Protein AF-A0A4Z0PAL1-F1 (afdb_monomer)

Mean predicted aligned error: 15.81 Å

pLDDT: mean 77.57, std 14.12, range [41.31, 94.38]

Nearest PDB structures (foldseek):
  3ct8-assembly1_A-2  TM=3.685E-01  e=2.952E-04  Halalkalibacterium halodurans C-125
  6on3-assembly2_D  TM=3.238E-01  e=3.578E-04  Streptomyces sclerotialus
  4ylg-assembly1_A  TM=3.544E-01  e=3.007E+00  Entamoeba histolytica HM-1:IMSS
  5vq8-assembly2_B  TM=3.741E-01  e=4.709E+00  Homo sapiens
  4ylg-assembly1_B  TM=3.502E-01  e=5.707E+00  Entamoeba histolytica HM-1:IMSS

Sequence (136 aa):
MQNTPDVIEATIQYAQWEEVVRFFTHLYGEPRVQSDSEVVFVSADTSSELRLTRAEEKELTEANEPIYRPVKGSNGEKEVKDLYDKAISQGAYSVQKPKKIGPSNKVDTTIAIVGIGKSRNFLDDQLFCFIHNPNW

Radius of gyration: 23.51 Å; Cα contacts (8 Å, |Δi|>4): 248; chains: 1; bounding box: 30×74×37 Å

Structure (mmCIF, N/CA/C/O backbone):
data_AF-A0A4Z0PAL1-F1
#
_entry.id   AF-A0A4Z0PAL1-F1
#
loop_
_atom_site.group_PDB
_atom_site.id
_atom_site.type_symbol
_atom_site.label_atom_id
_atom_site.label_alt_id
_atom_site.label_comp_id
_atom_site.label_asym_id
_atom_site.label_entity_id
_atom_site.label_seq_id
_atom_site.pdbx_PDB_ins_code
_atom_site.Cartn_x
_atom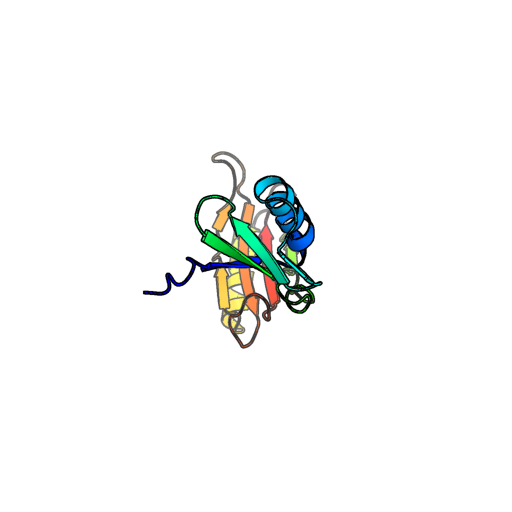_site.Cartn_y
_atom_site.Cartn_z
_atom_site.occupancy
_atom_site.B_iso_or_equiv
_atom_site.auth_seq_id
_atom_site.auth_comp_id
_atom_site.auth_asym_id
_atom_site.auth_atom_id
_atom_site.pdbx_PDB_model_num
ATOM 1 N N . MET A 1 1 ? 15.422 -44.515 5.355 1.00 41.31 1 MET A N 1
ATOM 2 C CA . MET A 1 1 ? 14.850 -43.263 5.891 1.00 41.31 1 MET A CA 1
ATOM 3 C C . MET A 1 1 ? 14.188 -42.567 4.717 1.00 41.31 1 MET A C 1
ATOM 5 O O . MET A 1 1 ? 14.865 -42.366 3.719 1.00 41.31 1 MET A O 1
ATOM 9 N N . GLN A 1 2 ? 12.869 -42.367 4.754 1.00 44.09 2 GLN A N 1
ATOM 10 C CA . GLN A 1 2 ? 12.161 -41.621 3.709 1.00 44.09 2 GLN A CA 1
ATOM 11 C C . GLN A 1 2 ? 12.595 -40.158 3.828 1.00 44.09 2 GLN A C 1
ATOM 13 O O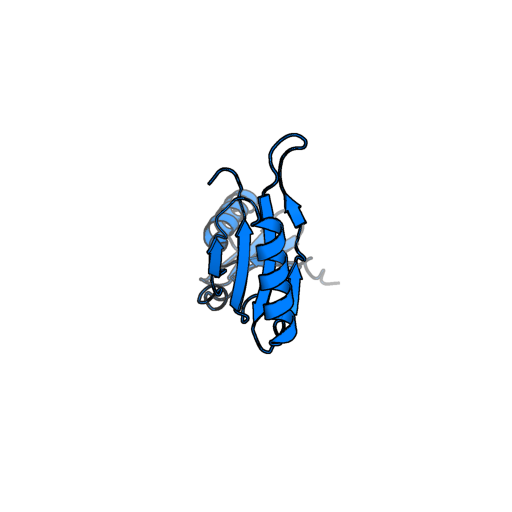 . GLN A 1 2 ? 12.373 -39.553 4.873 1.00 44.09 2 GLN A O 1
ATOM 18 N N . ASN A 1 3 ? 13.278 -39.635 2.808 1.00 47.53 3 ASN A N 1
ATOM 19 C CA . ASN A 1 3 ? 13.571 -38.210 2.719 1.00 47.53 3 ASN A CA 1
ATOM 20 C C . ASN A 1 3 ? 12.233 -37.495 2.551 1.00 47.53 3 ASN A C 1
ATOM 22 O O . ASN A 1 3 ? 11.570 -37.664 1.528 1.00 47.53 3 ASN A O 1
ATOM 26 N N . THR A 1 4 ? 11.808 -36.760 3.574 1.00 52.81 4 THR A N 1
ATOM 27 C CA . THR A 1 4 ? 10.716 -35.803 3.430 1.00 52.81 4 THR A CA 1
ATOM 28 C C . THR A 1 4 ? 11.183 -34.782 2.392 1.00 52.81 4 THR A C 1
ATOM 30 O O . THR A 1 4 ? 12.255 -34.211 2.594 1.00 52.81 4 THR A O 1
ATOM 33 N N . PRO A 1 5 ? 10.480 -34.607 1.261 1.00 60.47 5 PRO A N 1
ATOM 34 C CA . PRO A 1 5 ? 10.878 -33.623 0.265 1.00 60.47 5 PRO A CA 1
ATOM 35 C C . PRO A 1 5 ? 10.919 -32.239 0.916 1.00 60.47 5 PRO A C 1
ATOM 37 O O . PRO A 1 5 ? 10.046 -31.910 1.722 1.00 60.47 5 PRO A O 1
ATOM 40 N N . ASP A 1 6 ? 11.933 -31.442 0.584 1.00 75.75 6 ASP A N 1
ATOM 41 C CA . ASP A 1 6 ? 11.997 -30.048 1.016 1.00 75.75 6 ASP A CA 1
ATOM 42 C C . ASP A 1 6 ? 10.870 -29.288 0.305 1.00 75.75 6 ASP A C 1
ATOM 44 O O . ASP A 1 6 ? 10.938 -29.033 -0.901 1.00 75.75 6 ASP A O 1
ATOM 48 N N . VAL A 1 7 ? 9.795 -28.995 1.041 1.00 80.56 7 VAL A N 1
ATOM 49 C CA . VAL A 1 7 ? 8.632 -28.263 0.531 1.00 80.56 7 VAL A CA 1
ATOM 50 C C . VAL A 1 7 ? 8.805 -26.781 0.840 1.00 80.56 7 VAL A C 1
ATOM 52 O O . VAL A 1 7 ? 8.903 -26.380 2.000 1.00 80.56 7 VAL A O 1
ATOM 55 N N . ILE A 1 8 ? 8.818 -25.965 -0.208 1.00 81.62 8 ILE A N 1
ATOM 56 C CA . ILE A 1 8 ? 8.770 -24.509 -0.136 1.00 81.62 8 ILE A CA 1
ATOM 57 C C . ILE A 1 8 ? 7.322 -24.094 -0.381 1.00 81.62 8 ILE A C 1
ATOM 59 O O . ILE A 1 8 ? 6.763 -24.378 -1.439 1.00 81.62 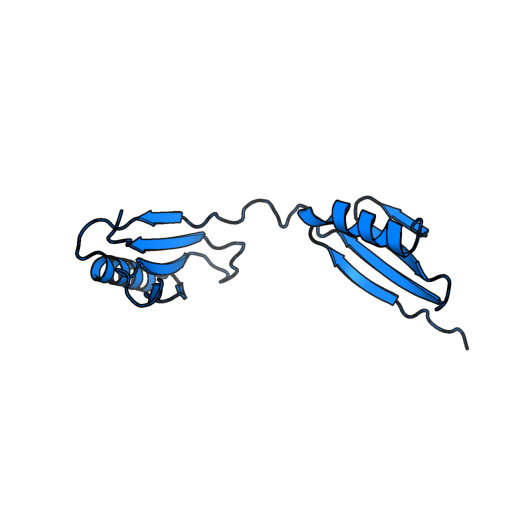8 ILE A O 1
ATOM 63 N N . GLU A 1 9 ? 6.718 -23.413 0.587 1.00 84.69 9 GLU A N 1
ATOM 64 C CA . GLU A 1 9 ? 5.340 -22.927 0.495 1.00 84.69 9 GLU A CA 1
ATOM 65 C C . GLU A 1 9 ? 5.323 -21.400 0.390 1.00 84.69 9 GLU A C 1
ATOM 67 O O . GLU A 1 9 ? 6.030 -20.710 1.130 1.00 84.69 9 GLU A O 1
ATOM 72 N N . ALA A 1 10 ? 4.518 -20.864 -0.527 1.00 74.44 10 ALA A N 1
ATOM 73 C CA . ALA A 1 10 ? 4.346 -19.426 -0.697 1.00 74.44 10 ALA A CA 1
ATOM 74 C C . ALA 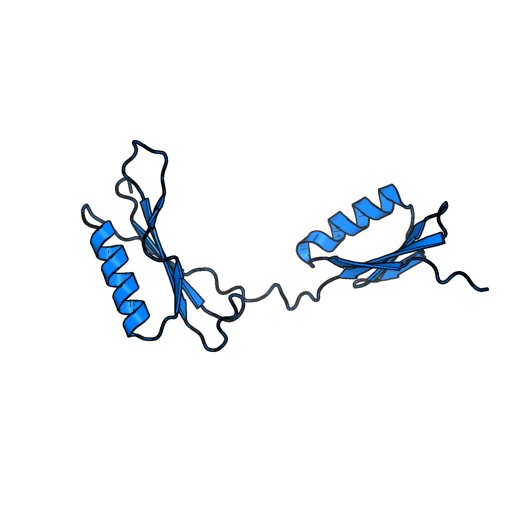A 1 10 ? 2.889 -19.067 -1.005 1.00 74.44 10 ALA A C 1
ATOM 76 O O . ALA A 1 10 ? 2.261 -19.643 -1.893 1.00 74.44 10 ALA A O 1
ATOM 77 N N . THR A 1 11 ? 2.371 -18.057 -0.309 1.00 84.88 11 THR A N 1
ATOM 78 C CA . THR A 1 11 ? 1.069 -17.461 -0.620 1.00 84.88 11 THR A CA 1
ATOM 79 C C . THR A 1 11 ? 1.258 -16.303 -1.592 1.00 84.88 11 THR A C 1
ATOM 81 O O . THR A 1 11 ? 2.043 -15.391 -1.332 1.00 84.88 11 THR A O 1
ATOM 84 N N . ILE A 1 12 ? 0.535 -16.331 -2.707 1.00 82.88 12 ILE A N 1
ATOM 85 C CA . ILE A 1 12 ? 0.628 -15.354 -3.790 1.00 82.88 12 ILE A CA 1
ATOM 86 C C . ILE A 1 12 ? -0.633 -14.497 -3.811 1.00 82.88 12 ILE A C 1
ATOM 88 O O . ILE A 1 12 ? -1.749 -15.011 -3.738 1.00 82.88 12 ILE A O 1
ATOM 92 N N . GLN A 1 13 ? -0.458 -13.183 -3.938 1.00 80.31 13 GLN A N 1
ATOM 93 C CA . GLN A 1 13 ? -1.576 -12.249 -4.038 1.00 80.31 13 GLN A CA 1
ATOM 94 C C . GLN A 1 13 ? -2.457 -12.574 -5.247 1.00 80.31 13 GLN A C 1
ATOM 96 O O . GLN A 1 13 ? -1.946 -12.860 -6.330 1.00 80.31 13 GLN A O 1
ATOM 101 N N . TYR A 1 14 ? -3.776 -12.454 -5.080 1.00 78.56 14 TYR A N 1
ATOM 102 C CA . TYR A 1 14 ? -4.757 -12.749 -6.127 1.00 78.56 14 TYR A CA 1
ATOM 103 C C . TYR A 1 14 ? -4.433 -12.053 -7.461 1.00 78.56 14 TYR A C 1
ATOM 105 O O . TYR A 1 14 ? -4.394 -12.702 -8.502 1.00 78.56 14 TYR A O 1
ATOM 113 N N . ALA A 1 15 ? -4.092 -10.758 -7.419 1.00 79.50 15 ALA A N 1
ATOM 114 C CA . ALA A 1 15 ? -3.767 -9.963 -8.607 1.00 79.50 15 ALA A CA 1
ATOM 115 C C . ALA A 1 15 ? -2.493 -10.419 -9.346 1.00 79.50 15 ALA A C 1
ATOM 117 O O . ALA A 1 15 ? -2.350 -10.162 -10.538 1.00 79.50 15 ALA A O 1
ATOM 118 N N . GLN A 1 16 ? -1.568 -11.082 -8.648 1.00 81.12 16 GLN A N 1
ATOM 119 C CA . GLN A 1 16 ? -0.285 -11.536 -9.197 1.00 81.12 16 GLN A CA 1
ATOM 120 C C . GLN A 1 16 ? -0.300 -13.023 -9.566 1.00 81.12 16 GLN A C 1
ATOM 122 O O . GLN A 1 16 ? 0.663 -13.518 -10.149 1.00 81.12 16 GLN A O 1
ATOM 127 N N . TRP A 1 17 ? -1.378 -13.738 -9.232 1.00 88.56 17 TRP A N 1
ATOM 128 C CA . TRP A 1 17 ? -1.465 -15.190 -9.347 1.00 88.56 17 TRP A CA 1
ATOM 129 C C . TRP A 1 17 ? -1.100 -15.704 -10.736 1.00 88.56 17 TRP A C 1
ATOM 131 O O . TRP A 1 17 ? -0.177 -16.502 -10.878 1.00 88.56 17 TRP A O 1
ATOM 141 N N . GLU A 1 18 ? -1.779 -15.196 -11.762 1.00 90.19 18 GLU A N 1
ATOM 142 C CA . GLU A 1 18 ? -1.599 -15.646 -13.145 1.00 90.19 18 GLU A CA 1
ATOM 143 C C . GLU A 1 18 ? -0.176 -15.396 -13.662 1.00 90.19 18 GLU A C 1
ATOM 145 O O . GLU A 1 18 ? 0.390 -16.218 -14.387 1.00 90.19 18 GLU A O 1
ATOM 150 N N . GLU A 1 19 ? 0.427 -14.267 -13.283 1.00 87.75 19 GLU A N 1
ATOM 151 C CA . GLU A 1 19 ? 1.793 -13.921 -13.681 1.00 87.75 19 GLU A CA 1
ATOM 152 C C . GLU A 1 19 ? 2.816 -14.841 -13.005 1.00 87.75 19 GLU A C 1
ATOM 154 O O . GLU A 1 19 ? 3.699 -15.391 -13.669 1.00 87.75 19 GLU A O 1
ATOM 159 N N . VAL A 1 20 ? 2.664 -15.063 -11.698 1.00 81.19 20 VAL A N 1
ATOM 160 C CA . VAL A 1 20 ? 3.575 -15.888 -10.899 1.00 81.19 20 VAL A CA 1
ATOM 161 C C . VAL A 1 20 ? 3.480 -17.365 -11.290 1.00 81.19 20 VAL A C 1
ATOM 163 O O . VAL A 1 20 ? 4.512 -18.012 -11.477 1.00 81.19 20 VAL A O 1
ATOM 166 N N . VAL A 1 21 ? 2.269 -17.899 -11.486 1.00 89.62 21 VAL A N 1
ATOM 167 C CA . VAL A 1 21 ? 2.074 -19.281 -11.957 1.00 89.62 21 VAL A CA 1
ATOM 168 C C . VAL A 1 21 ? 2.718 -19.473 -13.329 1.00 89.62 21 VAL A C 1
ATOM 170 O O . VAL A 1 21 ? 3.441 -20.451 -13.534 1.00 89.62 21 VAL A O 1
ATOM 173 N N . ARG A 1 22 ? 2.542 -18.522 -14.258 1.00 89.94 22 ARG A N 1
ATOM 174 C CA . ARG A 1 22 ? 3.175 -18.578 -15.585 1.00 89.94 22 ARG A CA 1
ATOM 175 C C . ARG A 1 22 ? 4.698 -18.562 -15.500 1.00 89.94 22 ARG A C 1
ATOM 177 O O . ARG A 1 22 ? 5.352 -19.340 -16.194 1.00 89.94 22 ARG A O 1
ATOM 184 N N . PHE A 1 23 ? 5.258 -17.696 -14.657 1.00 88.06 23 PHE A N 1
ATOM 185 C CA . PHE A 1 23 ? 6.700 -17.625 -14.431 1.00 88.06 23 PHE A CA 1
ATOM 186 C C . PHE A 1 23 ? 7.257 -18.969 -13.944 1.00 88.06 23 PHE A C 1
ATOM 188 O O . PHE A 1 23 ? 8.203 -19.494 -14.532 1.00 88.06 23 PHE A O 1
ATOM 195 N N . PHE A 1 24 ? 6.641 -19.565 -12.919 1.00 83.69 24 PHE A N 1
ATOM 196 C CA . PHE A 1 24 ? 7.114 -20.836 -12.374 1.00 83.69 24 PHE A CA 1
ATOM 197 C C . PHE A 1 24 ? 6.859 -22.025 -13.299 1.00 83.69 24 PHE A C 1
ATOM 199 O O . PHE A 1 24 ? 7.687 -22.929 -13.333 1.00 83.69 24 PHE A O 1
ATOM 206 N N . THR A 1 25 ? 5.816 -21.982 -14.127 1.00 88.31 25 THR A N 1
ATOM 207 C CA . THR A 1 25 ? 5.603 -22.979 -15.189 1.00 88.31 25 THR A CA 1
ATOM 208 C C . THR A 1 25 ? 6.726 -22.939 -16.227 1.00 88.31 25 THR A C 1
ATOM 210 O O . THR A 1 25 ? 7.194 -23.973 -16.689 1.00 88.31 25 THR A O 1
ATOM 213 N N . HIS A 1 26 ? 7.233 -21.749 -16.563 1.00 83.56 26 HIS A N 1
ATOM 214 C CA . HIS A 1 26 ? 8.384 -21.634 -17.462 1.00 83.56 26 HIS A CA 1
ATOM 215 C C . HIS A 1 26 ? 9.682 -22.170 -16.835 1.00 83.56 26 HIS A C 1
ATOM 217 O O . HIS A 1 26 ? 10.536 -22.693 -17.546 1.00 83.56 26 HIS A O 1
ATOM 223 N N . LEU A 1 27 ? 9.831 -22.037 -15.513 1.00 81.75 27 LEU A N 1
ATOM 224 C CA . LEU A 1 27 ? 11.038 -22.436 -14.787 1.00 81.75 27 LEU A CA 1
ATOM 225 C C . LEU A 1 27 ? 11.068 -23.932 -14.432 1.00 81.75 27 LEU A C 1
ATOM 227 O O . LEU A 1 27 ? 12.108 -24.568 -14.577 1.00 81.75 27 LEU A O 1
ATOM 231 N N . TYR A 1 28 ? 9.948 -24.480 -13.957 1.00 82.00 28 TYR A N 1
ATOM 232 C CA . TYR A 1 28 ? 9.832 -25.855 -13.455 1.00 82.00 28 TYR A CA 1
ATOM 233 C C . TYR A 1 28 ? 9.104 -26.801 -14.422 1.00 82.00 28 TYR A C 1
ATOM 235 O O . TYR A 1 28 ? 9.078 -28.008 -14.184 1.00 82.00 28 TYR A O 1
ATOM 243 N N . GLY A 1 29 ? 8.533 -26.281 -15.511 1.00 86.94 29 GLY A N 1
ATOM 244 C CA . GLY A 1 29 ? 7.660 -27.032 -16.408 1.00 86.94 29 GLY A CA 1
ATOM 245 C C . GLY A 1 29 ? 6.221 -27.107 -15.898 1.00 86.94 29 GLY A C 1
ATOM 246 O O . GLY A 1 29 ? 5.804 -26.341 -15.030 1.00 86.94 29 GLY A O 1
ATOM 247 N N . GLU A 1 30 ? 5.453 -28.040 -16.459 1.00 90.81 30 GLU A N 1
ATOM 248 C CA . GLU A 1 30 ? 4.049 -28.227 -16.091 1.00 90.81 30 GLU A CA 1
ATOM 249 C C . GLU A 1 30 ? 3.904 -28.616 -14.610 1.00 90.81 30 GLU A C 1
ATOM 251 O O . GLU A 1 30 ? 4.629 -29.493 -14.121 1.00 90.81 30 GLU A O 1
ATOM 256 N N . PRO A 1 31 ? 2.969 -27.994 -13.876 1.00 91.62 31 PRO A N 1
ATOM 257 C CA . PRO A 1 31 ? 2.753 -28.319 -12.477 1.00 91.62 31 PRO A CA 1
ATOM 258 C C . PRO A 1 31 ? 2.188 -29.734 -12.306 1.00 91.62 31 PRO A C 1
ATOM 260 O O . PRO A 1 31 ? 1.414 -30.235 -13.122 1.00 91.62 31 PRO A O 1
ATOM 263 N N . ARG A 1 32 ? 2.518 -30.372 -11.179 1.00 91.38 32 ARG A N 1
ATOM 264 C CA . ARG A 1 32 ? 1.933 -31.666 -10.788 1.00 91.38 32 ARG A CA 1
ATOM 265 C C . ARG A 1 32 ? 0.471 -31.513 -10.365 1.00 91.38 32 ARG A C 1
ATOM 267 O O . ARG A 1 32 ? -0.328 -32.422 -10.568 1.00 91.38 32 ARG A O 1
ATOM 274 N N . VAL A 1 33 ? 0.147 -30.387 -9.731 1.00 91.06 33 VAL A N 1
ATOM 275 C CA . VAL A 1 33 ? -1.203 -30.029 -9.282 1.00 91.06 33 VAL A CA 1
ATOM 276 C C . VAL A 1 33 ? -1.474 -28.600 -9.720 1.00 91.06 33 VAL A C 1
ATOM 278 O O . VAL A 1 33 ? -0.647 -27.730 -9.461 1.00 91.06 33 VAL A O 1
ATOM 281 N N . GLN A 1 34 ? -2.626 -28.360 -10.342 1.00 91.44 34 GLN A N 1
ATOM 282 C CA . GLN A 1 34 ? -3.103 -27.022 -10.670 1.00 91.44 34 GLN A CA 1
ATOM 283 C C . GLN A 1 34 ? -4.608 -26.935 -10.431 1.00 91.44 34 GLN A C 1
ATOM 285 O O . GLN A 1 34 ? -5.394 -27.701 -10.987 1.00 91.44 34 GLN A O 1
ATOM 290 N N . SER A 1 35 ? -4.986 -25.981 -9.593 1.00 90.81 35 SER A N 1
ATOM 291 C CA . SER A 1 35 ? -6.357 -25.561 -9.330 1.00 90.81 35 SER A CA 1
ATOM 292 C C . SER A 1 35 ? -6.421 -24.036 -9.341 1.00 90.81 35 SER A C 1
ATOM 294 O O . SER A 1 35 ? -5.392 -23.363 -9.437 1.00 90.81 35 SER A O 1
ATOM 296 N N . ASP A 1 36 ? -7.620 -23.481 -9.189 1.00 83.69 36 ASP A N 1
ATOM 297 C CA . ASP A 1 36 ? -7.800 -22.031 -9.123 1.00 83.69 36 ASP A CA 1
ATOM 298 C C . ASP A 1 36 ? -7.042 -21.396 -7.944 1.00 83.69 36 ASP A C 1
ATOM 300 O O . ASP A 1 36 ? -6.644 -20.239 -8.034 1.00 83.69 36 ASP A O 1
ATOM 304 N N . SER A 1 37 ? -6.824 -22.125 -6.844 1.00 86.38 37 SER A N 1
ATOM 305 C CA . SER A 1 37 ? -6.237 -21.586 -5.608 1.00 86.38 37 SER A CA 1
ATOM 306 C C . SER A 1 37 ? -4.915 -22.220 -5.185 1.00 86.38 37 SER A C 1
ATOM 308 O O . SER A 1 37 ? -4.336 -21.795 -4.190 1.00 86.38 37 SER A O 1
ATOM 310 N N . GLU A 1 38 ? -4.432 -23.239 -5.887 1.00 92.75 38 GLU A N 1
ATOM 311 C CA . GLU A 1 38 ? -3.204 -23.949 -5.526 1.00 92.75 38 GLU A CA 1
ATOM 312 C C . GLU A 1 38 ? -2.493 -24.483 -6.771 1.00 92.75 38 GLU A C 1
ATOM 314 O O . GLU A 1 38 ? -3.131 -25.078 -7.645 1.00 92.75 38 GLU A O 1
ATOM 319 N N . VAL A 1 39 ? -1.169 -24.315 -6.814 1.00 93.44 39 VAL A N 1
ATOM 320 C CA . VAL A 1 39 ? -0.282 -24.926 -7.808 1.00 93.44 39 VAL A CA 1
ATOM 321 C C . VAL A 1 39 ? 0.916 -25.566 -7.114 1.00 93.44 39 VAL A C 1
ATOM 323 O O . VAL A 1 39 ? 1.523 -24.960 -6.234 1.00 93.44 39 VAL A O 1
ATOM 326 N N . VAL A 1 40 ? 1.286 -26.782 -7.521 1.00 92.25 40 VAL A N 1
ATOM 327 C CA . VAL A 1 40 ? 2.456 -27.496 -6.987 1.00 92.25 40 VAL A CA 1
ATOM 328 C C . VAL A 1 40 ? 3.409 -27.885 -8.111 1.00 92.25 40 VAL A C 1
ATOM 330 O O . VAL A 1 40 ? 3.050 -28.670 -8.991 1.00 92.25 40 VAL A O 1
ATOM 333 N N . PHE A 1 41 ? 4.645 -27.397 -8.033 1.00 90.19 41 PHE A N 1
ATOM 334 C CA . PHE A 1 41 ? 5.757 -27.787 -8.898 1.00 90.19 41 PHE A CA 1
ATOM 335 C C . PHE A 1 41 ? 6.687 -28.758 -8.171 1.00 90.19 41 PHE A C 1
ATOM 337 O O . PHE A 1 41 ? 6.872 -28.662 -6.957 1.00 90.19 41 PHE A O 1
ATOM 344 N N . VAL A 1 42 ? 7.299 -29.679 -8.914 1.00 86.81 42 VAL A N 1
ATOM 345 C CA . VAL A 1 42 ? 8.304 -30.609 -8.387 1.00 86.81 42 VAL A CA 1
ATOM 346 C C . VAL A 1 42 ? 9.592 -30.405 -9.171 1.00 86.81 42 VAL A C 1
ATOM 348 O O . VAL A 1 42 ? 9.604 -30.535 -10.392 1.00 86.81 42 VAL A O 1
ATOM 351 N N . SER A 1 43 ? 10.675 -30.079 -8.470 1.00 78.38 43 SER A N 1
ATOM 352 C CA . SER A 1 43 ? 12.005 -29.967 -9.067 1.00 78.38 43 SER A CA 1
ATOM 353 C C . SER A 1 43 ? 12.481 -31.341 -9.539 1.00 78.38 43 SER A C 1
ATOM 355 O O . SER A 1 43 ? 12.525 -32.286 -8.747 1.00 78.38 43 SER A O 1
ATOM 357 N N . ALA A 1 44 ? 12.866 -31.448 -10.814 1.00 73.31 44 ALA A N 1
ATOM 358 C CA . ALA A 1 44 ? 13.373 -32.690 -11.398 1.00 73.31 44 ALA A CA 1
ATOM 359 C C . ALA A 1 44 ? 14.685 -33.164 -10.742 1.00 73.31 44 ALA A C 1
ATOM 361 O O . ALA A 1 44 ? 14.934 -34.366 -10.661 1.00 73.31 44 ALA A O 1
ATOM 362 N N . ASP A 1 45 ? 15.486 -32.226 -10.226 1.00 68.94 45 ASP A N 1
ATOM 363 C CA . ASP A 1 45 ? 16.874 -32.487 -9.837 1.00 68.94 45 ASP A CA 1
ATOM 364 C C . ASP A 1 45 ? 17.066 -32.662 -8.324 1.00 68.94 45 ASP A C 1
ATOM 366 O O . ASP A 1 45 ? 18.023 -33.303 -7.889 1.00 68.94 45 ASP A O 1
ATOM 370 N N . THR A 1 46 ? 16.177 -32.096 -7.498 1.00 62.75 46 THR A N 1
ATOM 371 C CA . THR A 1 46 ? 16.430 -31.943 -6.050 1.00 62.75 46 THR A CA 1
ATOM 372 C C . THR A 1 46 ? 15.398 -32.601 -5.141 1.00 62.75 46 THR A C 1
ATOM 374 O O . THR A 1 46 ? 15.531 -32.517 -3.925 1.00 62.75 46 THR A O 1
ATOM 377 N N . SER A 1 47 ? 14.382 -33.283 -5.690 1.00 70.38 47 SER A N 1
ATOM 378 C CA . SER A 1 47 ? 13.253 -33.815 -4.898 1.00 70.38 47 SER A CA 1
ATOM 379 C C . SER A 1 47 ? 12.587 -32.748 -4.007 1.00 70.38 47 SER A C 1
ATOM 381 O O . SER A 1 47 ? 12.050 -33.070 -2.950 1.00 70.38 47 SER A O 1
ATOM 383 N N . SER A 1 48 ? 12.650 -31.476 -4.414 1.00 76.56 48 SER A N 1
ATOM 384 C CA . SER A 1 48 ? 12.034 -30.346 -3.710 1.00 76.56 48 SER A CA 1
ATOM 385 C C . SER A 1 48 ? 10.702 -29.994 -4.363 1.00 76.56 48 SER A C 1
ATOM 387 O O . SER A 1 48 ? 10.570 -30.072 -5.589 1.00 76.56 48 SER A O 1
ATOM 389 N N . GLU A 1 49 ? 9.728 -29.582 -3.560 1.00 84.44 49 GLU A N 1
ATOM 390 C CA . GLU A 1 49 ? 8.410 -29.167 -4.045 1.00 84.44 49 GLU A CA 1
ATOM 391 C C . GLU A 1 49 ? 8.202 -27.673 -3.791 1.00 84.44 49 GLU A C 1
ATOM 393 O O . GLU A 1 49 ? 8.517 -27.176 -2.713 1.00 84.44 49 GLU A O 1
ATOM 398 N N . LEU A 1 50 ? 7.653 -26.958 -4.771 1.00 84.12 50 LEU A N 1
ATOM 399 C CA . LEU A 1 50 ? 7.186 -25.584 -4.607 1.00 84.12 50 LEU A CA 1
ATOM 400 C C . LEU A 1 50 ? 5.661 -25.593 -4.632 1.00 84.12 50 LEU A C 1
ATOM 402 O O . LEU A 1 50 ? 5.065 -25.868 -5.674 1.00 84.12 50 LEU A O 1
ATOM 406 N N . ARG A 1 51 ? 5.036 -25.277 -3.500 1.00 87.06 51 ARG A N 1
ATOM 407 C CA . ARG A 1 51 ? 3.587 -25.101 -3.377 1.00 87.06 51 ARG A CA 1
ATOM 408 C C . ARG A 1 51 ? 3.261 -23.614 -3.339 1.00 87.06 51 ARG A C 1
ATOM 410 O O . ARG A 1 51 ? 3.691 -22.895 -2.440 1.00 87.06 51 ARG A O 1
ATOM 417 N N . LEU A 1 52 ? 2.485 -23.170 -4.315 1.00 87.50 52 LEU A N 1
ATOM 418 C CA . LEU A 1 52 ? 1.936 -21.826 -4.387 1.00 87.50 52 LEU A CA 1
ATOM 419 C C . LEU A 1 52 ? 0.455 -21.884 -4.036 1.00 87.50 52 LEU A C 1
ATOM 421 O O . LEU A 1 52 ? -0.285 -22.650 -4.650 1.00 87.50 52 LEU A O 1
ATOM 425 N N . THR A 1 53 ? 0.017 -21.038 -3.113 1.00 88.69 53 THR A N 1
ATOM 426 C CA . THR A 1 53 ? -1.398 -20.897 -2.754 1.00 88.69 53 THR A CA 1
ATOM 427 C C . THR A 1 53 ? -1.864 -19.497 -3.121 1.00 88.69 53 THR A C 1
ATOM 429 O O . THR A 1 53 ? -1.227 -18.512 -2.746 1.00 88.69 53 THR A O 1
ATOM 432 N N . ARG A 1 54 ? -2.968 -19.376 -3.857 1.00 87.94 54 ARG A N 1
ATOM 433 C CA . ARG A 1 54 ? -3.575 -18.081 -4.169 1.00 87.94 54 ARG A CA 1
ATOM 434 C C . ARG A 1 54 ? -4.271 -17.553 -2.923 1.00 87.94 54 ARG A C 1
ATOM 436 O O . ARG A 1 54 ? -5.110 -18.245 -2.352 1.00 87.94 54 ARG A O 1
ATOM 443 N N . ALA A 1 55 ? -3.959 -16.326 -2.527 1.00 78.62 55 ALA A N 1
ATOM 444 C CA . ALA A 1 55 ? -4.761 -15.609 -1.546 1.00 78.62 55 ALA A CA 1
ATOM 445 C C . ALA A 1 55 ? -6.214 -15.490 -2.047 1.00 78.62 55 ALA A C 1
ATOM 447 O O . ALA A 1 55 ? -6.447 -15.313 -3.247 1.00 78.62 55 ALA A O 1
ATOM 448 N N . GLU A 1 56 ? -7.196 -15.605 -1.150 1.00 75.06 56 GLU A N 1
ATOM 449 C CA . GLU A 1 56 ? -8.602 -15.432 -1.524 1.00 75.06 56 GLU A CA 1
ATOM 450 C C . GLU A 1 56 ? -8.840 -14.034 -2.118 1.00 75.06 56 GLU A C 1
ATOM 452 O O . GLU A 1 56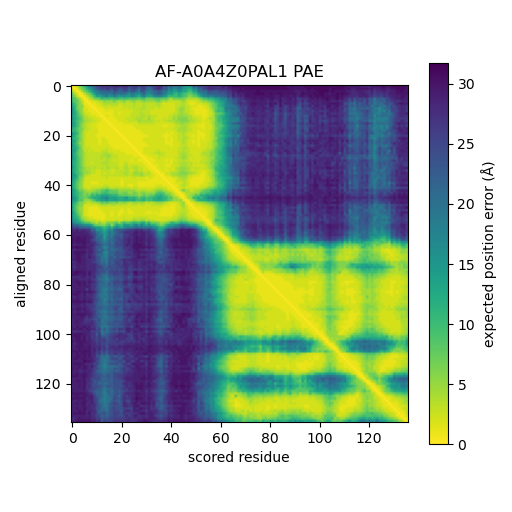 ? -8.285 -13.037 -1.658 1.00 75.06 56 GLU A O 1
ATOM 457 N N . GLU A 1 57 ? -9.731 -13.940 -3.111 1.00 58.56 57 GLU A N 1
ATOM 458 C CA . GLU A 1 57 ? -10.147 -12.661 -3.716 1.00 58.56 57 GLU A CA 1
ATOM 459 C C . GLU A 1 57 ? -10.750 -11.691 -2.676 1.00 58.56 57 GLU A C 1
ATOM 461 O O . GLU A 1 57 ? -10.760 -10.476 -2.871 1.00 58.56 57 GLU A O 1
ATOM 466 N N . LYS A 1 58 ? -11.168 -12.217 -1.514 1.00 49.38 58 LYS A N 1
ATOM 467 C CA . LYS A 1 58 ? -11.689 -11.459 -0.370 1.00 49.38 58 LYS A CA 1
ATOM 468 C C . LYS A 1 58 ? -10.686 -10.541 0.337 1.00 49.38 58 LYS A C 1
ATOM 470 O O . LYS A 1 58 ? -11.106 -9.823 1.237 1.00 49.38 58 LYS A O 1
ATOM 475 N N . GLU A 1 59 ? -9.424 -10.486 -0.083 1.00 45.19 59 GLU A N 1
ATOM 476 C CA . GLU A 1 59 ? -8.477 -9.456 0.380 1.00 45.19 59 GLU A CA 1
ATOM 477 C C . GLU A 1 59 ? -8.321 -8.260 -0.583 1.00 45.19 59 GLU A C 1
ATOM 479 O O . GLU A 1 59 ? -7.448 -7.419 -0.374 1.00 45.19 59 GLU A O 1
ATOM 484 N N . LEU A 1 60 ? -9.155 -8.140 -1.629 1.00 43.88 60 LEU A N 1
ATOM 485 C CA . LEU A 1 60 ? -9.068 -7.030 -2.599 1.00 43.88 60 LEU A CA 1
ATOM 486 C C . LEU A 1 60 ? -10.361 -6.233 -2.827 1.00 43.88 60 LEU A C 1
ATOM 488 O O . LEU A 1 60 ? -10.396 -5.367 -3.701 1.00 43.88 60 LEU A O 1
ATOM 492 N N . THR A 1 61 ? -11.401 -6.434 -2.022 1.00 43.84 61 THR A N 1
ATOM 493 C CA . THR A 1 61 ? -12.595 -5.574 -2.047 1.00 43.84 61 THR A CA 1
ATOM 494 C C . THR A 1 61 ? -12.731 -4.821 -0.734 1.00 43.84 61 THR A C 1
ATOM 496 O O . THR A 1 61 ? -12.940 -5.440 0.300 1.00 43.84 61 THR A O 1
ATOM 499 N N . GLU A 1 62 ? -12.647 -3.490 -0.838 1.00 44.06 62 GLU A N 1
ATOM 500 C CA . GLU A 1 62 ? -12.692 -2.475 0.228 1.00 44.06 62 GLU A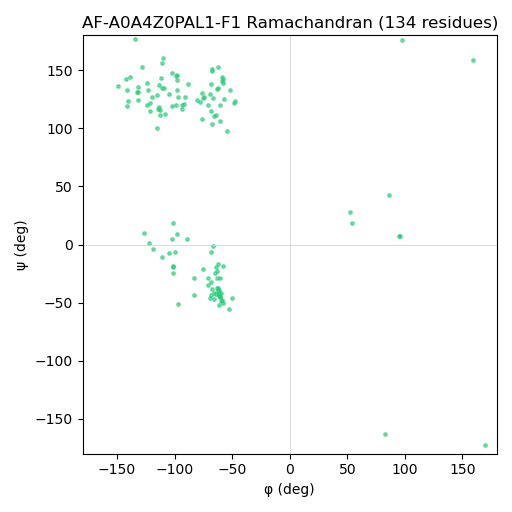 CA 1
ATOM 501 C C . GLU A 1 62 ? -11.354 -2.143 0.905 1.00 44.06 62 GLU A C 1
ATOM 503 O O . GLU A 1 62 ? -11.304 -1.875 2.099 1.00 44.06 62 GLU A O 1
ATOM 508 N N . ALA A 1 63 ? -10.260 -2.004 0.146 1.00 43.41 63 ALA A N 1
ATOM 509 C CA . ALA A 1 63 ? -9.277 -1.017 0.588 1.00 43.41 63 ALA A CA 1
ATOM 510 C C . ALA A 1 63 ? -10.002 0.338 0.595 1.00 43.41 63 ALA A C 1
ATOM 512 O O . ALA A 1 63 ? -10.322 0.863 -0.472 1.00 43.41 63 ALA A O 1
ATOM 513 N N . ASN A 1 64 ? -10.326 0.866 1.780 1.00 53.62 64 ASN A N 1
ATOM 514 C CA . ASN A 1 64 ? -10.834 2.224 1.938 1.00 53.62 64 ASN A CA 1
ATOM 515 C C . ASN A 1 64 ? -9.833 3.172 1.271 1.00 53.62 64 ASN A C 1
ATOM 517 O O . ASN A 1 64 ? -8.801 3.505 1.864 1.00 53.62 64 ASN A O 1
ATOM 521 N N . GLU A 1 65 ? -10.106 3.569 0.024 1.00 59.03 65 GLU A N 1
ATOM 522 C CA . GLU A 1 65 ? -9.228 4.472 -0.707 1.00 59.03 65 GLU A CA 1
ATOM 523 C C . GLU A 1 65 ? -8.960 5.695 0.179 1.00 59.03 65 GLU A C 1
ATOM 525 O O . GLU A 1 65 ? -9.898 6.236 0.785 1.00 59.03 65 GLU A O 1
ATOM 530 N N . PRO A 1 66 ? -7.694 6.130 0.320 1.00 65.62 66 PRO A N 1
ATOM 531 C CA . PRO A 1 66 ? -7.398 7.281 1.146 1.00 65.62 66 PRO A CA 1
ATOM 532 C C . PRO A 1 66 ? -8.194 8.487 0.654 1.00 65.62 66 PRO A C 1
ATOM 534 O O . PRO A 1 66 ? -8.105 8.885 -0.506 1.00 65.62 66 PRO A O 1
ATOM 537 N N . ILE A 1 67 ? -8.961 9.110 1.545 1.00 78.62 67 ILE A N 1
ATOM 538 C CA . ILE A 1 67 ? -9.688 10.327 1.206 1.00 78.62 67 ILE A CA 1
ATOM 539 C C . ILE A 1 67 ? -8.682 11.474 1.192 1.00 78.62 67 ILE A C 1
ATOM 541 O O . ILE A 1 67 ? -8.203 11.929 2.238 1.00 78.62 67 ILE A O 1
ATOM 545 N N . TYR A 1 68 ? -8.375 11.960 -0.006 1.00 79.75 68 TYR A N 1
ATOM 546 C CA . TYR A 1 68 ? -7.484 13.094 -0.210 1.00 79.75 68 TYR A CA 1
ATOM 547 C C . TYR A 1 68 ? -8.218 14.414 0.018 1.00 79.75 68 TYR A C 1
ATOM 549 O O . TYR A 1 68 ? -9.225 14.718 -0.623 1.00 79.75 68 TYR A O 1
ATOM 557 N N . ARG A 1 69 ? -7.685 15.235 0.923 1.00 81.50 69 ARG A N 1
ATOM 558 C CA . ARG A 1 69 ? -8.164 16.592 1.185 1.00 81.50 69 ARG A CA 1
ATOM 559 C C . ARG A 1 69 ? -7.090 17.608 0.799 1.00 81.50 69 ARG A C 1
ATOM 561 O O . ARG A 1 69 ? -6.153 17.814 1.578 1.00 81.50 69 ARG A O 1
ATOM 568 N N . PRO A 1 70 ? -7.210 18.240 -0.384 1.00 82.69 70 PRO A N 1
ATOM 569 C CA . PRO A 1 70 ? -6.304 19.302 -0.779 1.00 82.69 70 PRO A CA 1
ATOM 570 C C . PRO A 1 70 ? -6.550 20.543 0.083 1.00 82.69 70 PRO A C 1
ATOM 572 O O . PRO A 1 70 ? -7.680 21.015 0.223 1.00 82.69 70 PRO A O 1
ATOM 575 N N . VAL A 1 71 ? -5.474 21.078 0.637 1.00 82.69 71 VAL A N 1
ATOM 576 C CA . VAL A 1 71 ? -5.431 22.344 1.364 1.00 82.69 71 VAL A CA 1
ATOM 577 C C . VAL A 1 71 ? -4.932 23.412 0.394 1.00 82.69 71 VAL A C 1
ATOM 579 O O . VAL A 1 71 ? -3.966 23.181 -0.333 1.00 82.69 71 VAL A O 1
ATOM 582 N N . LYS A 1 72 ? -5.608 24.563 0.341 1.00 77.31 72 LYS A N 1
ATOM 583 C CA . LYS A 1 72 ? -5.329 25.645 -0.619 1.00 77.31 72 LYS A CA 1
ATOM 584 C C . LYS A 1 72 ? -4.739 26.864 0.091 1.00 77.31 72 LYS A C 1
ATOM 586 O O . LYS A 1 72 ? -5.016 27.090 1.259 1.00 77.31 72 LYS A O 1
ATOM 591 N N . GLY A 1 73 ? -3.998 27.694 -0.643 1.00 70.00 73 GLY A N 1
ATOM 592 C CA . GLY A 1 73 ? -3.491 28.981 -0.151 1.00 70.00 73 GLY A CA 1
ATOM 593 C C . GLY A 1 73 ? -2.049 28.938 0.360 1.00 70.00 73 GLY A C 1
ATOM 594 O O . GLY A 1 73 ? -1.408 27.893 0.388 1.00 70.00 73 GLY A O 1
ATOM 595 N N . SER A 1 74 ? -1.504 30.095 0.739 1.00 69.44 74 SER A N 1
ATOM 596 C CA . SER A 1 74 ? -0.081 30.254 1.086 1.00 69.44 74 SER A CA 1
ATOM 597 C C . SER A 1 74 ? 0.308 29.687 2.457 1.00 69.44 74 SER A C 1
ATOM 599 O O . SER A 1 74 ? 1.474 29.374 2.673 1.00 69.44 74 SER A O 1
ATOM 601 N N . ASN A 1 75 ? -0.655 29.514 3.369 1.00 79.00 75 ASN A N 1
ATOM 602 C CA . ASN A 1 75 ? -0.430 29.042 4.743 1.00 79.00 75 ASN A CA 1
ATOM 603 C C . ASN A 1 75 ? -0.775 27.557 4.945 1.00 79.00 75 ASN A C 1
ATOM 605 O O . ASN A 1 75 ? -0.963 27.116 6.081 1.00 79.00 75 ASN A O 1
ATOM 609 N N . GLY A 1 76 ? -0.866 26.777 3.867 1.00 80.19 76 GLY A N 1
ATOM 610 C CA . GLY A 1 76 ? -1.401 25.421 3.943 1.00 80.19 76 GLY A CA 1
ATOM 611 C C . GLY A 1 76 ? -0.586 24.445 4.797 1.00 80.19 76 GLY A C 1
ATOM 612 O O . GLY A 1 76 ? -1.153 23.483 5.296 1.00 80.19 76 GLY A O 1
ATOM 613 N N . GLU A 1 77 ? 0.690 24.716 5.087 1.00 83.44 77 GLU A N 1
ATOM 614 C CA . GLU A 1 77 ? 1.458 23.952 6.086 1.00 83.44 77 GLU A CA 1
ATOM 615 C C . GLU A 1 77 ? 0.806 24.009 7.477 1.00 83.44 77 GLU A C 1
ATOM 617 O O . GLU A 1 77 ? 0.615 22.979 8.130 1.00 83.44 77 GLU A O 1
ATOM 622 N N . LYS A 1 78 ? 0.438 25.216 7.925 1.00 88.12 78 LYS A N 1
ATOM 623 C CA . LYS A 1 78 ? -0.233 25.413 9.212 1.00 88.12 78 LYS A CA 1
ATOM 624 C C . LYS A 1 78 ? -1.596 24.728 9.206 1.00 88.12 78 LYS A C 1
ATOM 626 O O . LYS A 1 78 ? -1.936 24.042 10.159 1.00 88.12 78 LYS A O 1
ATOM 631 N N . GLU A 1 79 ? -2.340 24.859 8.114 1.00 87.19 79 GLU A N 1
ATOM 632 C CA . GLU A 1 79 ? -3.669 24.257 7.988 1.00 87.19 79 GLU A CA 1
ATOM 633 C C . GLU A 1 79 ? -3.624 22.722 7.940 1.00 87.19 79 GLU A C 1
ATOM 635 O O . GLU A 1 79 ? -4.458 22.075 8.569 1.00 87.19 79 GLU A O 1
ATOM 640 N N . VAL A 1 80 ? -2.633 22.117 7.271 1.00 88.88 80 VAL A N 1
ATOM 641 C CA . VAL A 1 80 ? -2.412 20.659 7.306 1.00 88.88 80 VAL A CA 1
ATOM 642 C C . VAL A 1 80 ? -2.146 20.196 8.736 1.00 88.88 80 VAL A C 1
ATOM 644 O O . VAL A 1 80 ? -2.690 19.174 9.161 1.00 88.88 80 VAL A O 1
ATOM 647 N N . LYS A 1 81 ? -1.351 20.954 9.498 1.00 91.50 81 LYS A N 1
ATOM 648 C CA . LYS A 1 81 ? -1.094 20.657 10.909 1.00 91.50 81 LYS A CA 1
ATOM 649 C C . LYS A 1 81 ? -2.358 20.794 11.763 1.00 91.50 81 LYS A C 1
ATOM 651 O O . LYS A 1 81 ? -2.668 19.873 12.511 1.00 91.50 81 LYS A O 1
ATOM 656 N N . ASP A 1 82 ? -3.110 21.880 11.609 1.00 92.19 82 ASP A N 1
ATOM 657 C CA . ASP A 1 82 ? -4.342 22.123 12.369 1.00 92.19 82 ASP A CA 1
ATOM 658 C C . ASP A 1 82 ? -5.409 21.046 12.072 1.00 92.19 82 ASP A C 1
ATOM 660 O O . ASP A 1 82 ? -6.084 20.563 12.983 1.00 92.19 82 ASP A O 1
ATOM 664 N N . LEU A 1 83 ? -5.540 20.613 10.809 1.00 91.06 83 LEU A N 1
ATOM 665 C CA . LEU A 1 83 ? -6.434 19.520 10.402 1.00 91.06 83 LEU A CA 1
ATOM 666 C C . LEU A 1 83 ? -6.005 18.170 10.982 1.00 91.06 83 LEU A C 1
ATOM 668 O O . LEU A 1 83 ? -6.854 17.405 11.447 1.00 91.06 83 LEU A O 1
ATOM 672 N N . TYR A 1 84 ? -4.702 17.896 10.978 1.00 92.81 84 TYR A N 1
ATOM 673 C CA . TYR A 1 84 ? -4.134 16.708 11.599 1.00 92.81 84 TYR A CA 1
ATOM 674 C C . TYR A 1 84 ? -4.402 16.694 13.113 1.00 92.81 84 TYR A C 1
ATOM 676 O O . TYR A 1 84 ? -4.984 15.734 13.617 1.00 92.81 84 TYR A O 1
ATOM 684 N N . ASP A 1 85 ? -4.065 17.770 13.829 1.00 94.38 85 ASP A N 1
ATOM 685 C CA . ASP A 1 85 ? -4.242 17.868 15.284 1.00 94.38 85 ASP A CA 1
ATOM 686 C C . ASP A 1 85 ? -5.729 17.757 15.667 1.00 94.38 85 ASP A C 1
ATOM 688 O O . ASP A 1 85 ? -6.090 17.050 16.615 1.00 94.38 85 ASP A O 1
ATOM 692 N N . LYS A 1 86 ? -6.615 18.370 14.870 1.00 93.06 86 LYS A N 1
ATOM 693 C CA . LYS A 1 86 ? -8.066 18.226 15.018 1.00 93.06 86 LYS A CA 1
ATOM 694 C C . LYS A 1 86 ? -8.507 16.770 14.870 1.00 93.06 86 LYS A C 1
ATOM 696 O O . LYS A 1 86 ? -9.240 16.289 15.732 1.00 93.06 86 LYS A O 1
ATOM 701 N N . ALA A 1 87 ? -8.060 16.060 13.833 1.00 89.31 87 ALA A N 1
ATOM 702 C CA . ALA A 1 87 ? -8.427 14.659 13.629 1.00 89.31 87 ALA A CA 1
ATOM 703 C C . ALA A 1 87 ? -7.960 13.764 14.790 1.00 89.31 87 ALA A C 1
ATOM 705 O O . ALA A 1 87 ? -8.740 12.948 15.283 1.00 89.31 87 ALA A O 1
ATOM 706 N N . ILE A 1 88 ? -6.736 13.970 15.290 1.00 92.19 88 ILE A N 1
ATOM 707 C CA . ILE A 1 88 ? -6.219 13.254 16.466 1.00 92.19 88 ILE A CA 1
ATOM 708 C C . ILE A 1 88 ? -7.088 13.525 17.703 1.00 92.19 88 ILE A C 1
ATOM 710 O O . ILE A 1 88 ? -7.477 12.588 18.398 1.00 92.19 88 ILE A O 1
ATOM 714 N N . SER A 1 89 ? -7.465 14.783 17.959 1.00 93.12 89 SER A N 1
ATOM 715 C CA . SER A 1 89 ? -8.342 15.128 19.093 1.00 93.12 89 SER A CA 1
ATOM 716 C C . SER A 1 89 ? -9.748 14.516 18.999 1.00 93.12 89 SER A C 1
ATOM 718 O O . SER A 1 89 ? -10.410 14.332 20.017 1.00 93.12 89 SER A O 1
ATOM 720 N N . GLN A 1 90 ? -10.194 14.176 17.785 1.00 90.56 90 GLN A N 1
ATOM 721 C CA . GLN A 1 90 ? -11.483 13.538 17.507 1.00 90.56 90 GLN A CA 1
ATOM 722 C C . GLN A 1 90 ? -11.419 12.002 17.554 1.00 90.56 90 GLN A C 1
ATOM 724 O O . GLN A 1 90 ? -12.418 11.342 17.271 1.00 90.56 90 GLN A O 1
ATOM 729 N N . GLY A 1 91 ? -10.272 11.430 17.933 1.00 86.75 91 GLY A N 1
ATOM 730 C CA . GLY A 1 91 ? -10.097 9.989 18.110 1.00 86.75 91 GLY A CA 1
ATOM 731 C C . GLY A 1 91 ? -9.505 9.260 16.903 1.00 86.75 91 GLY A C 1
ATOM 732 O O . GLY A 1 91 ? -9.429 8.033 16.932 1.00 86.75 91 GLY A O 1
ATOM 733 N N . ALA A 1 92 ? -9.055 9.974 15.865 1.00 88.12 92 ALA A N 1
ATOM 734 C CA . ALA A 1 92 ? -8.248 9.363 14.812 1.00 88.12 92 ALA A CA 1
ATOM 735 C C . ALA A 1 92 ? -6.873 8.949 15.363 1.00 88.12 92 ALA A C 1
ATOM 737 O O . ALA A 1 92 ? -6.336 9.581 16.279 1.00 88.12 92 ALA A O 1
ATOM 738 N N . TYR A 1 93 ? -6.267 7.916 14.782 1.00 86.94 93 TYR A N 1
ATOM 739 C CA . TYR A 1 93 ? -4.898 7.536 15.115 1.00 86.94 93 TYR A CA 1
ATOM 740 C C . TYR A 1 93 ? -3.905 8.095 14.092 1.00 86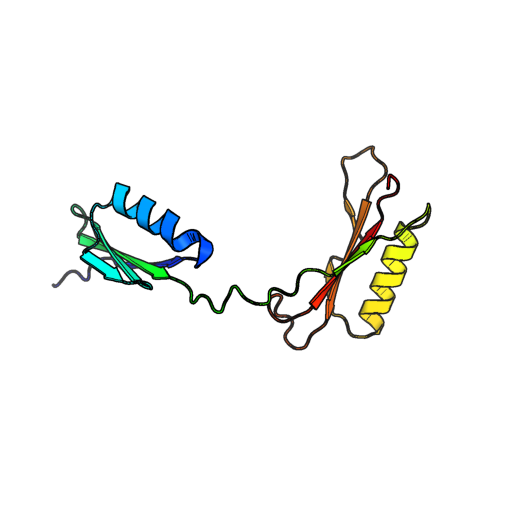.94 93 TYR A C 1
ATOM 742 O O . TYR A 1 93 ? -4.183 8.225 12.899 1.00 86.94 93 TYR A O 1
ATOM 750 N N . SER A 1 94 ? -2.717 8.442 14.585 1.00 88.25 94 SER A N 1
ATOM 751 C CA . SER A 1 94 ? -1.624 8.959 13.764 1.00 88.25 94 SER A CA 1
ATOM 752 C C . SER A 1 94 ? -1.036 7.850 12.897 1.00 88.25 94 SER A C 1
ATOM 754 O O . SER A 1 94 ? -0.456 6.910 13.438 1.00 88.25 94 SER A O 1
ATOM 756 N N . VAL A 1 95 ? -1.080 8.023 11.576 1.00 85.75 95 VAL A N 1
ATOM 757 C CA . VAL A 1 95 ? -0.335 7.187 10.618 1.00 85.75 95 VAL A CA 1
ATOM 758 C C . VAL A 1 95 ? 0.960 7.889 10.225 1.00 85.75 95 VAL A C 1
ATOM 760 O O . VAL A 1 95 ? 2.046 7.335 10.373 1.00 85.75 95 VAL A O 1
ATOM 763 N N . GLN A 1 96 ? 0.859 9.155 9.812 1.00 84.25 96 GLN A N 1
ATOM 764 C CA . GLN A 1 96 ? 1.998 9.992 9.460 1.00 84.25 96 GLN A CA 1
ATOM 765 C C . GLN A 1 96 ? 1.770 11.427 9.938 1.00 84.25 96 GLN A C 1
ATOM 767 O O . GLN A 1 96 ? 0.846 12.110 9.494 1.00 84.25 96 GL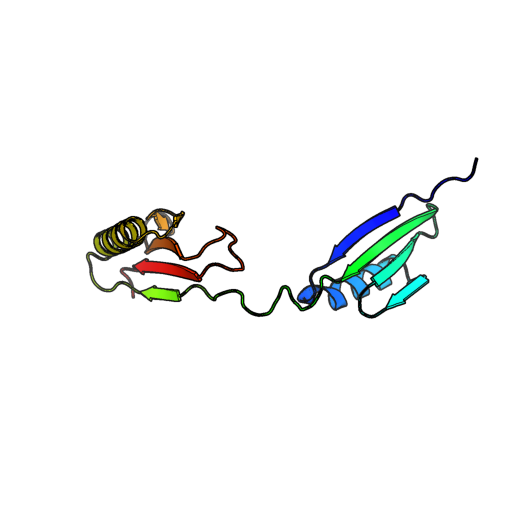N A O 1
ATOM 772 N N . LYS A 1 97 ? 2.658 11.902 10.817 1.00 88.25 97 LYS A N 1
ATOM 773 C CA . LYS A 1 97 ? 2.674 13.300 11.265 1.00 88.25 97 LYS A CA 1
ATOM 774 C C . LYS A 1 97 ? 2.947 14.252 10.091 1.00 88.25 97 LYS A C 1
ATOM 776 O O . LYS A 1 97 ? 3.654 13.850 9.162 1.00 88.25 97 LYS A O 1
ATOM 781 N N . PRO A 1 98 ? 2.465 15.508 10.159 1.00 89.81 98 PRO A N 1
ATOM 782 C CA . PRO A 1 98 ? 2.748 16.522 9.153 1.00 89.81 98 PRO A CA 1
ATOM 783 C C . PRO A 1 98 ? 4.241 16.595 8.834 1.00 89.81 98 PRO A C 1
ATOM 785 O O . PRO A 1 98 ? 5.070 16.811 9.723 1.00 89.81 98 PRO A O 1
ATOM 788 N N . LYS A 1 99 ? 4.584 16.384 7.565 1.00 86.06 99 LYS A N 1
ATOM 789 C CA . LYS A 1 99 ? 5.963 16.414 7.081 1.00 86.06 99 LYS A CA 1
ATOM 790 C C . LYS A 1 99 ? 6.025 17.052 5.699 1.00 86.06 99 LYS A C 1
ATOM 792 O O . LYS A 1 99 ? 5.166 16.811 4.853 1.00 86.06 99 LYS A O 1
ATOM 797 N N . LYS A 1 100 ? 7.088 17.825 5.477 1.00 83.19 100 LYS A N 1
ATOM 798 C CA . LYS A 1 100 ? 7.474 18.356 4.171 1.00 83.19 100 LYS A CA 1
ATOM 799 C C . LYS A 1 100 ? 8.093 17.261 3.305 1.00 83.19 100 LYS A C 1
ATOM 801 O O . LYS A 1 100 ? 9.028 16.580 3.730 1.00 83.19 100 LYS A O 1
ATOM 806 N N . ILE A 1 101 ? 7.548 17.087 2.108 1.00 77.12 101 ILE A N 1
ATOM 807 C CA . ILE A 1 101 ? 8.042 16.189 1.069 1.00 77.12 101 ILE A CA 1
ATOM 808 C C . ILE A 1 101 ? 8.301 17.002 -0.202 1.00 77.12 101 ILE A C 1
ATOM 810 O O . ILE A 1 101 ? 7.485 17.826 -0.619 1.00 77.12 101 ILE A O 1
ATOM 814 N N . GLY A 1 102 ? 9.459 16.782 -0.813 1.00 67.81 102 GLY A N 1
ATOM 815 C CA . GLY A 1 102 ? 9.880 17.526 -1.991 1.00 67.81 102 GLY A CA 1
ATOM 816 C C . GLY A 1 102 ? 11.391 17.460 -2.199 1.00 67.81 102 GLY A C 1
ATOM 817 O O . GLY A 1 102 ? 12.129 17.147 -1.261 1.00 67.81 102 GLY A O 1
ATOM 818 N N . PRO A 1 103 ? 11.870 17.705 -3.430 1.00 62.75 103 PRO A N 1
ATOM 819 C CA . PRO A 1 103 ? 13.292 17.866 -3.671 1.00 62.75 103 PRO A CA 1
ATOM 820 C C . PRO A 1 103 ? 13.793 19.095 -2.915 1.00 62.75 103 PRO A C 1
ATOM 822 O O . PRO A 1 103 ? 13.183 20.164 -2.994 1.00 62.75 103 PRO A O 1
ATOM 825 N N . SER A 1 104 ? 14.922 18.941 -2.221 1.00 49.12 104 SER A N 1
ATOM 826 C CA . SER A 1 104 ? 15.626 20.041 -1.567 1.00 49.12 104 SER A CA 1
ATOM 827 C C . SER A 1 104 ? 15.753 21.197 -2.564 1.00 49.12 104 SER A C 1
ATOM 829 O O . SER A 1 104 ? 16.270 20.988 -3.661 1.00 49.12 104 SER A O 1
ATOM 831 N N . ASN A 1 105 ? 15.251 22.383 -2.201 1.00 52.94 105 ASN A N 1
ATOM 832 C CA . ASN A 1 105 ? 15.195 23.621 -3.006 1.00 52.94 105 ASN A CA 1
ATOM 833 C C . ASN A 1 105 ? 13.892 23.903 -3.788 1.00 52.94 105 ASN A C 1
ATOM 835 O O . ASN A 1 105 ? 13.863 24.871 -4.550 1.00 52.94 105 ASN A O 1
ATOM 839 N N . LYS A 1 106 ? 12.807 23.135 -3.617 1.00 59.38 106 LYS A N 1
ATOM 840 C CA . LYS A 1 106 ? 11.463 23.534 -4.093 1.00 59.38 106 LYS A CA 1
ATOM 841 C C . LYS A 1 106 ? 10.542 23.867 -2.924 1.00 59.38 106 LYS A C 1
ATOM 843 O O . LYS A 1 106 ? 10.814 23.484 -1.794 1.00 59.38 106 LYS A O 1
ATOM 848 N N . VAL A 1 107 ? 9.466 24.615 -3.189 1.00 61.38 107 VAL A N 1
ATOM 849 C CA . VAL A 1 107 ? 8.459 24.892 -2.158 1.00 61.38 107 VAL A CA 1
ATOM 850 C C . VAL A 1 107 ? 7.808 23.563 -1.771 1.00 61.38 107 VAL A C 1
ATOM 852 O O . VAL A 1 107 ? 7.156 22.924 -2.600 1.00 61.38 107 VAL A O 1
ATOM 855 N N . ASP A 1 108 ? 8.072 23.123 -0.542 1.00 72.06 108 ASP A N 1
ATOM 856 C CA . ASP A 1 108 ? 7.775 21.766 -0.097 1.00 72.06 108 ASP A CA 1
ATOM 857 C C . ASP A 1 108 ? 6.269 21.508 0.016 1.00 72.06 108 ASP A C 1
ATOM 859 O O . ASP A 1 108 ? 5.513 22.321 0.552 1.00 72.06 108 ASP A O 1
ATOM 863 N N . THR A 1 109 ? 5.839 20.332 -0.441 1.00 79.56 109 THR A N 1
ATOM 864 C CA . THR A 1 109 ? 4.479 19.841 -0.201 1.00 79.56 109 THR A CA 1
ATOM 865 C C . THR A 1 109 ? 4.392 19.345 1.236 1.00 79.56 109 THR A C 1
ATOM 867 O O . THR A 1 109 ? 5.230 18.556 1.667 1.00 79.56 109 THR A O 1
ATOM 870 N N . THR A 1 110 ? 3.386 19.774 1.991 1.00 85.25 110 THR A N 1
ATOM 871 C CA . THR A 1 110 ? 3.145 19.253 3.343 1.00 85.25 110 THR A CA 1
ATOM 872 C C . THR A 1 110 ? 2.090 18.158 3.279 1.00 85.25 110 THR A C 1
ATOM 874 O O . THR A 1 110 ? 1.005 18.381 2.745 1.00 85.25 110 THR A O 1
ATOM 877 N N . ILE A 1 111 ? 2.401 16.985 3.830 1.00 87.56 111 ILE A N 1
ATOM 878 C CA . ILE A 1 111 ? 1.490 15.838 3.903 1.00 87.56 111 ILE A CA 1
ATOM 879 C C . ILE A 1 111 ? 1.316 15.371 5.349 1.00 87.56 111 ILE A C 1
ATOM 881 O O . ILE A 1 111 ? 2.288 15.297 6.105 1.00 87.56 111 ILE A O 1
ATOM 885 N N . ALA A 1 112 ? 0.086 15.021 5.716 1.00 88.62 112 ALA A N 1
ATOM 886 C CA . ALA A 1 112 ? -0.248 14.338 6.961 1.00 88.62 112 ALA A CA 1
ATOM 887 C C . ALA A 1 112 ? -1.299 13.249 6.704 1.00 88.62 112 ALA A C 1
ATOM 889 O O . ALA A 1 112 ? -2.188 13.438 5.871 1.00 88.62 112 ALA A O 1
ATOM 890 N N . ILE A 1 113 ? -1.200 12.125 7.418 1.00 88.12 113 ILE A N 1
ATOM 891 C CA . ILE A 1 113 ? -2.091 10.969 7.246 1.00 88.12 113 ILE A CA 1
ATOM 892 C C . ILE A 1 113 ? -2.596 10.503 8.612 1.00 88.12 113 ILE A C 1
ATOM 894 O O . ILE A 1 113 ? -1.811 10.291 9.545 1.00 88.12 113 ILE A O 1
ATOM 898 N N . VAL A 1 114 ? -3.907 10.314 8.716 1.00 87.75 114 VAL A N 1
ATOM 899 C CA . VAL A 1 114 ? -4.579 9.747 9.891 1.00 87.75 114 VAL A CA 1
ATOM 900 C C . VAL A 1 114 ? -5.484 8.595 9.470 1.00 87.75 114 VAL A C 1
ATOM 902 O O . VAL A 1 114 ? -5.972 8.576 8.340 1.00 87.75 114 VAL A O 1
ATOM 905 N N . GLY A 1 115 ? -5.713 7.653 10.380 1.00 85.38 115 GLY A N 1
ATOM 906 C CA . GLY A 1 115 ? -6.690 6.583 10.202 1.00 85.38 115 GLY A CA 1
ATOM 907 C C . GLY A 1 115 ? -7.869 6.737 11.160 1.00 85.38 115 GLY A C 1
ATOM 908 O O . GLY A 1 115 ? -7.700 7.172 12.305 1.00 85.38 115 GLY A O 1
ATOM 909 N N . ILE A 1 116 ? -9.067 6.398 10.686 1.00 80.38 116 ILE A N 1
ATOM 910 C CA . ILE A 1 116 ? -10.299 6.345 11.476 1.00 80.38 116 ILE A CA 1
ATOM 911 C C . ILE A 1 116 ? -10.862 4.930 11.392 1.00 80.38 116 ILE A C 1
ATOM 913 O O . ILE A 1 116 ? -11.306 4.496 10.332 1.00 80.38 116 ILE A O 1
ATOM 917 N N . GLY A 1 117 ? -10.896 4.241 12.528 1.00 73.69 117 GLY A N 1
ATOM 918 C CA . GLY A 1 117 ? -11.522 2.934 12.636 1.00 73.69 117 GLY A CA 1
ATOM 919 C C . GLY A 1 117 ? -11.221 2.246 13.964 1.00 73.69 117 GLY A C 1
ATOM 920 O O . GLY A 1 117 ? -10.739 2.880 14.908 1.00 73.69 117 GLY A O 1
ATOM 921 N N . LYS A 1 118 ? -11.625 0.978 14.080 1.00 60.28 118 LYS A N 1
ATOM 922 C CA . LYS A 1 118 ? -11.680 0.254 15.365 1.00 60.28 118 LYS A CA 1
ATOM 923 C C . LYS A 1 118 ? -10.510 -0.704 15.574 1.00 60.28 118 LYS A C 1
ATOM 925 O O . LYS A 1 118 ? -10.268 -1.078 16.720 1.00 60.28 118 LYS A O 1
ATOM 930 N N . SER A 1 119 ? -9.808 -1.104 14.514 1.00 57.41 119 SER A N 1
ATOM 931 C CA . SER A 1 119 ? -8.841 -2.207 14.574 1.00 57.41 119 SER A CA 1
ATOM 932 C C . SER A 1 119 ? -7.381 -1.771 14.427 1.00 57.41 119 SER A C 1
ATOM 934 O O . SER A 1 119 ? -6.501 -2.580 14.715 1.00 57.41 119 SER A O 1
ATOM 936 N N . ARG A 1 120 ? -7.088 -0.514 14.040 1.00 55.62 120 ARG A N 1
ATOM 937 C CA . ARG A 1 120 ? -5.745 -0.084 13.586 1.00 55.62 120 ARG A CA 1
ATOM 938 C C . ARG A 1 120 ? -5.219 -0.955 12.438 1.00 55.62 120 ARG A C 1
ATOM 940 O O . ARG A 1 120 ? -4.010 -0.986 12.198 1.00 55.62 120 ARG A O 1
ATOM 947 N N . ASN A 1 121 ? -6.111 -1.673 11.758 1.00 56.44 121 ASN A N 1
ATOM 948 C CA . ASN A 1 121 ? -5.797 -2.489 10.604 1.00 56.44 121 ASN A CA 1
ATOM 949 C C . ASN A 1 121 ? -6.039 -1.628 9.365 1.00 56.44 121 ASN A C 1
ATOM 951 O O . ASN A 1 121 ? -7.156 -1.183 9.122 1.00 56.44 121 ASN A O 1
ATOM 955 N N . PHE A 1 122 ? -4.985 -1.360 8.594 1.00 52.25 122 PHE A N 1
ATOM 956 C CA . PHE A 1 122 ? -5.023 -0.418 7.466 1.00 52.25 122 PHE A CA 1
ATOM 957 C C . PHE A 1 122 ? -5.980 -0.824 6.340 1.00 52.25 122 PHE A C 1
ATOM 959 O O . PHE A 1 122 ? -6.308 0.011 5.505 1.00 52.25 122 PHE A O 1
ATOM 966 N N . LEU A 1 123 ? -6.395 -2.090 6.319 1.00 54.00 123 LEU A N 1
ATOM 967 C CA . LEU A 1 123 ? -7.347 -2.629 5.354 1.00 54.00 123 LEU A CA 1
ATOM 968 C C . LEU A 1 123 ? -8.804 -2.348 5.755 1.00 54.00 123 LEU A C 1
ATOM 970 O O . LEU A 1 123 ? -9.635 -2.163 4.880 1.00 54.00 123 LEU A O 1
ATOM 974 N N . ASP A 1 124 ? -9.093 -2.231 7.055 1.00 59.28 124 ASP A N 1
ATOM 975 C CA . ASP A 1 124 ? -10.457 -2.031 7.573 1.00 59.28 124 ASP A CA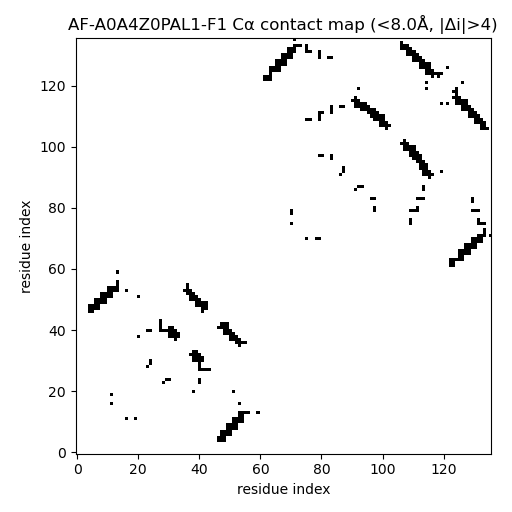 1
ATOM 976 C C . ASP A 1 124 ? -10.744 -0.566 7.956 1.00 59.28 124 ASP A C 1
ATOM 978 O O . ASP A 1 124 ? -11.898 -0.160 8.114 1.00 59.28 124 ASP A O 1
ATOM 982 N N . ASP A 1 125 ? -9.695 0.238 8.138 1.00 69.25 125 ASP A N 1
ATOM 983 C CA . ASP A 1 125 ? -9.785 1.604 8.648 1.00 69.25 125 ASP A CA 1
ATOM 984 C C . ASP A 1 125 ? -9.765 2.635 7.501 1.00 69.25 125 ASP A C 1
ATOM 986 O O . ASP A 1 125 ? -9.026 2.513 6.524 1.00 69.25 125 ASP A O 1
ATOM 990 N N . GLN A 1 126 ? -10.556 3.705 7.621 1.00 80.38 126 GLN A N 1
ATOM 991 C CA . GLN A 1 126 ? -10.578 4.778 6.625 1.00 80.38 126 GLN A CA 1
ATOM 992 C C . GLN A 1 126 ? -9.363 5.690 6.800 1.00 80.38 126 GLN A C 1
ATOM 994 O O . GLN A 1 126 ? -9.195 6.331 7.843 1.00 80.38 126 GLN A O 1
ATOM 999 N N . LEU A 1 127 ? -8.556 5.830 5.749 1.00 83.00 127 LEU A N 1
ATOM 1000 C CA . LEU A 1 127 ? -7.438 6.769 5.728 1.00 83.00 127 LEU A CA 1
ATOM 1001 C C . LEU A 1 127 ? -7.875 8.151 5.237 1.00 83.00 127 LEU A C 1
ATOM 1003 O O . LEU A 1 127 ? -8.613 8.274 4.258 1.00 83.00 127 LEU A O 1
ATOM 1007 N N . PHE A 1 128 ? -7.382 9.195 5.901 1.00 83.62 128 PHE A N 1
ATOM 1008 C CA . PHE A 1 128 ? -7.515 10.587 5.475 1.00 83.62 128 PHE A CA 1
ATOM 1009 C C . PHE A 1 128 ? -6.134 11.196 5.253 1.00 83.62 128 PHE A C 1
ATOM 1011 O O . PHE A 1 128 ? -5.289 11.190 6.151 1.00 83.62 128 PHE A O 1
ATOM 1018 N N . CYS A 1 129 ? -5.940 11.771 4.068 1.00 87.25 129 CYS A N 1
ATOM 1019 C CA . CYS A 1 129 ? -4.694 12.396 3.639 1.00 87.25 129 CYS A CA 1
ATOM 1020 C C . CYS A 1 129 ? -4.895 13.908 3.488 1.00 87.25 129 CYS A C 1
ATOM 1022 O O . CYS A 1 129 ? -5.585 14.356 2.571 1.00 87.25 129 CYS A O 1
ATOM 1024 N N . PHE A 1 130 ? -4.274 14.704 4.356 1.00 88.38 130 PHE A N 1
ATOM 1025 C CA . PHE A 1 130 ? -4.242 16.164 4.237 1.00 88.38 130 PHE A CA 1
ATOM 1026 C C . PHE A 1 130 ? -2.996 16.569 3.454 1.00 88.38 130 PHE A C 1
ATOM 1028 O O . PHE A 1 130 ? -1.881 16.243 3.867 1.00 88.38 130 PHE A O 1
ATOM 1035 N N . ILE A 1 131 ? -3.175 17.254 2.322 1.00 88.25 131 ILE A N 1
ATOM 1036 C CA . ILE A 1 131 ? -2.071 17.599 1.418 1.00 88.25 131 ILE A CA 1
ATOM 1037 C C . ILE A 1 131 ? -2.145 19.074 1.053 1.00 88.25 131 ILE A C 1
ATOM 1039 O O . ILE A 1 131 ? -3.141 19.532 0.498 1.00 88.25 131 ILE A O 1
ATOM 1043 N N . HIS A 1 132 ? -1.063 19.802 1.305 1.00 86.69 132 HIS A N 1
ATOM 1044 C CA . HIS A 1 132 ? -0.852 21.149 0.787 1.00 86.69 132 HIS A CA 1
ATOM 1045 C C . HIS A 1 132 ? 0.313 21.137 -0.193 1.00 86.69 132 HIS A C 1
ATOM 1047 O O . HIS A 1 132 ? 1.439 20.843 0.205 1.00 86.69 132 HIS A O 1
ATOM 1053 N N . ASN A 1 133 ? 0.056 21.495 -1.451 1.00 80.62 133 ASN A N 1
ATOM 1054 C CA . ASN A 1 133 ? 1.104 21.850 -2.398 1.00 80.62 133 ASN A CA 1
ATOM 1055 C C . ASN A 1 133 ? 0.967 23.346 -2.724 1.00 80.62 133 ASN A C 1
ATOM 1057 O O . ASN A 1 133 ? -0.038 23.749 -3.304 1.00 80.62 133 ASN A O 1
ATOM 1061 N N . PRO A 1 134 ? 1.959 24.173 -2.377 1.00 69.19 134 PRO A N 1
ATOM 1062 C CA . PRO A 1 134 ? 1.921 25.613 -2.629 1.00 69.19 134 PRO A CA 1
ATOM 1063 C C . PRO A 1 134 ? 2.008 25.997 -4.116 1.00 69.19 134 PRO A C 1
ATOM 1065 O O . PRO A 1 134 ? 1.878 27.174 -4.436 1.00 69.19 134 PRO A O 1
ATOM 1068 N N . ASN A 1 135 ? 2.237 25.030 -5.011 1.00 67.19 135 ASN A N 1
ATOM 1069 C CA . ASN A 1 135 ? 2.288 25.226 -6.462 1.00 67.19 135 ASN A CA 1
ATOM 1070 C C . ASN A 1 135 ? 1.004 24.763 -7.187 1.00 67.19 135 ASN A C 1
ATOM 1072 O O . ASN A 1 135 ? 1.001 24.728 -8.418 1.00 67.19 135 ASN A O 1
ATOM 1076 N N . TRP A 1 136 ? -0.030 24.335 -6.450 1.00 60.38 136 TRP A N 1
ATOM 1077 C CA . TRP A 1 136 ? -1.356 23.997 -6.991 1.00 60.38 136 TRP A CA 1
ATOM 1078 C C . TRP A 1 136 ? -2.289 25.206 -7.051 1.00 60.38 136 TRP A C 1
ATOM 1080 O O . TRP A 1 136 ? -2.139 26.121 -6.210 1.00 60.38 136 TRP A O 1
#

Foldseek 3Di:
DPPPAAEAEDEDEQVCVVVVVVVVCVVQNDFPDDDSFWTWGAHPPRRHIYIYGYDDPVLPPQLQPAAEDEDDDDPLLVVQQVVQVVCVVVPWAFPAHWDFDDDPPDDTKTKGKTWADDPPDSRGTHMYIYIYDHVD

Organism: NCBI:txid2510796

Secondary structure (DSSP, 8-state):
------EEEEEE-GGGHHHHHHHHHHHH-S-SEE-SSEEEEE-TTT--EEEEEEPPGGGSS-----EEEEE-STTHHHHHHHHHHHHHHTTPEEEEEEEEES-TTS-PEEEEEEEESSS--TTTSEEEEEEE-TT-

Solvent-accessible surface area (backbone atoms only — not comparable to full-atom values): 7857 Å² total; per-residue (Å²): 131,87,78,76,58,57,69,48,77,47,80,35,54,52,94,47,35,71,62,52,53,52,53,46,34,73,74,60,40,81,57,82,40,81,58,98,48,37,38,30,36,58,45,92,87,70,60,28,34,44,38,40,33,43,42,64,70,82,81,72,73,62,67,45,70,63,46,75,43,81,41,74,63,94,60,17,61,61,50,39,42,54,52,49,54,50,41,44,76,72,69,30,45,86,73,38,72,70,42,76,48,70,65,92,92,55,86,50,26,29,37,27,32,35,34,45,69,90,76,88,40,77,57,82,20,41,32,39,33,33,37,16,47,75,87,111